Protein AF-A0A2N1ME29-F1 (afdb_monomer)

Sequence (153 aa):
MEFLWREFLRLYLFLRQDHITDEEIDSFEQAAKSWILKFCEPTVGKSNSTNQKRGMFNPTDITPYMHILTCHIPQFLHILKSKDLQFRHFSTSSLEKKNHMHVRIFFGATTMGGGNKANSVVHDILIYENRQLYFLMNDTPKSIVQKTIVLKE

Organism: NCBI:txid588596

Structure (mmCIF, N/CA/C/O backbone):
data_AF-A0A2N1ME29-F1
#
_entry.id   AF-A0A2N1ME29-F1
#
loop_
_atom_site.group_PDB
_atom_site.id
_atom_site.type_symbol
_atom_site.label_atom_id
_atom_site.label_alt_id
_atom_site.label_comp_id
_atom_site.label_asym_id
_atom_site.label_entity_id
_atom_site.label_seq_id
_atom_site.pdbx_PDB_ins_code
_atom_site.Cartn_x
_atom_site.Cartn_y
_atom_site.Cartn_z
_atom_site.occupancy
_atom_site.B_iso_or_equiv
_atom_site.auth_seq_id
_atom_site.auth_comp_id
_atom_site.auth_asym_id
_atom_site.auth_atom_id
_atom_site.pdbx_PDB_model_num
ATOM 1 N N . MET A 1 1 ? -0.706 -4.436 22.741 1.00 75.94 1 MET A N 1
ATOM 2 C CA . MET A 1 1 ? 0.238 -4.189 21.627 1.00 75.94 1 MET A CA 1
ATOM 3 C C . MET A 1 1 ? 0.242 -5.316 20.604 1.00 75.94 1 MET A C 1
ATOM 5 O O . MET A 1 1 ? 0.023 -5.018 19.442 1.00 75.94 1 MET A O 1
ATOM 9 N N . GLU A 1 2 ? 0.410 -6.583 20.995 1.00 87.12 2 GLU A N 1
ATOM 10 C CA . GLU A 1 2 ? 0.420 -7.726 20.057 1.00 87.12 2 GLU A CA 1
ATOM 11 C C . GLU A 1 2 ? -0.809 -7.786 19.130 1.00 87.12 2 GLU A C 1
ATOM 13 O O . GLU A 1 2 ? -0.664 -7.929 17.920 1.00 87.12 2 GLU A O 1
ATOM 18 N N . PHE A 1 3 ? -2.011 -7.572 19.679 1.00 87.94 3 PHE A N 1
ATOM 19 C CA . PHE A 1 3 ? -3.250 -7.523 18.897 1.00 87.94 3 PHE A CA 1
ATOM 20 C C . PHE A 1 3 ? -3.198 -6.509 17.741 1.00 87.94 3 PHE A C 1
ATOM 22 O O . PHE A 1 3 ? -3.579 -6.851 16.628 1.00 87.94 3 PHE A O 1
ATOM 29 N N . LEU A 1 4 ? -2.691 -5.287 17.974 1.00 92.25 4 LEU A N 1
ATOM 30 C CA . LEU A 1 4 ? -2.604 -4.273 16.914 1.00 92.25 4 LEU A CA 1
ATOM 31 C C . LEU A 1 4 ? -1.722 -4.735 15.768 1.00 92.25 4 LEU A C 1
ATOM 33 O O . LEU A 1 4 ? -2.080 -4.524 14.616 1.00 92.25 4 LEU A O 1
ATOM 37 N N . TRP A 1 5 ? -0.573 -5.325 16.089 1.00 94.12 5 TRP A N 1
ATOM 38 C CA . TRP A 1 5 ? 0.375 -5.786 15.085 1.00 94.12 5 TRP A CA 1
ATOM 39 C C . TRP A 1 5 ? -0.171 -6.972 14.305 1.00 94.12 5 TRP A C 1
ATOM 41 O O . TRP A 1 5 ? -0.014 -7.017 13.088 1.00 94.12 5 TRP A O 1
ATOM 51 N N . ARG A 1 6 ? -0.860 -7.897 14.979 1.00 95.88 6 ARG A N 1
ATOM 52 C CA . ARG A 1 6 ? -1.490 -9.043 14.322 1.00 95.88 6 ARG A CA 1
ATOM 53 C C . ARG A 1 6 ? -2.607 -8.612 13.376 1.00 95.88 6 ARG A C 1
ATOM 55 O O . ARG A 1 6 ? -2.630 -9.054 12.232 1.00 95.88 6 ARG A O 1
ATOM 62 N N . GLU A 1 7 ? -3.494 -7.725 13.822 1.00 95.69 7 GLU A N 1
ATOM 63 C CA . GLU A 1 7 ? -4.560 -7.206 12.959 1.00 95.69 7 GLU A CA 1
ATOM 64 C C . GLU A 1 7 ? -4.000 -6.321 11.839 1.00 95.69 7 GLU A C 1
ATOM 66 O O . GLU A 1 7 ? -4.429 -6.446 10.697 1.00 95.69 7 GLU A O 1
ATOM 71 N N . PHE A 1 8 ? -2.982 -5.501 12.110 1.00 95.94 8 PHE A N 1
ATOM 72 C CA . PHE A 1 8 ? -2.300 -4.733 11.066 1.00 95.94 8 PHE A CA 1
ATOM 73 C C . PHE A 1 8 ? -1.674 -5.648 10.008 1.00 95.94 8 PHE A C 1
ATOM 75 O O . PHE A 1 8 ? -1.847 -5.413 8.816 1.00 95.94 8 PHE A O 1
ATOM 82 N N . LEU A 1 9 ? -0.986 -6.717 10.423 1.00 96.44 9 LEU A N 1
ATOM 83 C CA . LEU A 1 9 ? -0.410 -7.695 9.503 1.00 96.44 9 LEU A CA 1
ATOM 84 C C . LEU A 1 9 ? -1.495 -8.365 8.656 1.00 96.44 9 LEU A C 1
ATOM 86 O O . LEU A 1 9 ? -1.310 -8.522 7.453 1.00 96.44 9 LEU A O 1
ATOM 90 N N . ARG A 1 10 ? -2.636 -8.722 9.256 1.00 96.88 10 ARG A N 1
ATOM 91 C CA . ARG A 1 10 ? -3.787 -9.275 8.532 1.00 96.88 10 ARG A CA 1
ATOM 92 C C . ARG A 1 10 ? -4.299 -8.304 7.464 1.00 96.88 10 ARG A C 1
ATOM 94 O O . ARG A 1 10 ? -4.458 -8.713 6.317 1.00 96.88 10 ARG A O 1
ATOM 101 N N . LEU A 1 11 ? -4.507 -7.033 7.819 1.00 96.81 11 LEU A N 1
ATOM 102 C CA . LEU A 1 11 ? -4.916 -5.985 6.875 1.00 96.81 11 LEU A CA 1
ATOM 103 C C . LEU A 1 11 ? -3.874 -5.799 5.763 1.00 96.81 11 LEU A C 1
ATOM 105 O O . LEU A 1 11 ? -4.218 -5.704 4.592 1.00 96.81 11 LEU A O 1
ATOM 109 N N . TYR A 1 12 ? -2.588 -5.799 6.103 1.00 95.00 12 TYR A N 1
ATOM 110 C CA . TYR A 1 12 ? -1.510 -5.675 5.126 1.00 95.00 12 TYR A CA 1
ATOM 111 C C . TYR A 1 12 ? -1.462 -6.853 4.143 1.00 95.00 12 TYR A C 1
ATOM 113 O O . TYR A 1 12 ? -1.305 -6.649 2.940 1.00 95.00 12 TYR A O 1
ATOM 121 N N . LEU A 1 13 ? -1.603 -8.087 4.635 1.00 94.81 13 LEU A N 1
ATOM 122 C CA . LEU A 1 13 ? -1.599 -9.284 3.791 1.00 94.81 13 LEU A CA 1
ATOM 123 C C . LEU A 1 13 ? -2.802 -9.324 2.846 1.00 94.81 13 LEU A C 1
ATOM 125 O O . LEU A 1 13 ? -2.645 -9.767 1.711 1.00 94.81 13 LEU A O 1
ATOM 129 N N . PHE A 1 14 ? -3.956 -8.806 3.271 1.00 95.50 14 PHE A N 1
ATOM 130 C CA . PHE A 1 14 ? -5.133 -8.660 2.414 1.00 95.50 14 PHE A CA 1
ATOM 131 C C . PHE A 1 14 ? -4.839 -7.819 1.162 1.00 95.50 14 PHE A C 1
ATOM 133 O O . PHE A 1 14 ? -5.163 -8.222 0.051 1.00 95.50 14 PHE A O 1
ATOM 140 N N . LEU A 1 15 ? -4.100 -6.711 1.298 1.00 94.19 15 LEU A N 1
ATOM 141 C CA . LEU A 1 15 ? -3.719 -5.852 0.161 1.00 94.19 15 LEU A CA 1
ATOM 142 C C . LEU A 1 15 ? -2.786 -6.525 -0.857 1.00 94.19 15 LEU A C 1
ATOM 144 O O . LEU A 1 15 ? -2.532 -5.969 -1.928 1.00 94.19 15 LEU A O 1
ATOM 148 N N . ARG A 1 16 ? -2.242 -7.699 -0.523 1.00 91.19 16 ARG A N 1
ATOM 149 C CA . ARG A 1 16 ? -1.376 -8.496 -1.399 1.00 91.19 16 ARG A CA 1
ATOM 150 C C . ARG A 1 16 ? -2.118 -9.627 -2.105 1.00 91.19 16 ARG A C 1
ATOM 152 O O . ARG A 1 16 ? -1.480 -10.340 -2.877 1.00 91.19 16 ARG A O 1
ATOM 159 N N . GLN A 1 17 ? -3.400 -9.821 -1.810 1.00 90.19 17 GLN A N 1
ATOM 160 C CA . GLN A 1 17 ? -4.202 -10.855 -2.444 1.00 90.19 17 GLN A CA 1
ATOM 161 C C . GLN A 1 17 ? -4.524 -10.488 -3.891 1.00 90.19 17 GLN A C 1
ATOM 163 O O . GLN A 1 17 ? -4.672 -9.318 -4.254 1.00 90.19 17 GLN A O 1
ATOM 168 N N . ASP A 1 18 ? -4.638 -11.532 -4.701 1.00 87.06 18 ASP A N 1
ATOM 169 C CA . ASP A 1 18 ? -5.120 -11.443 -6.067 1.00 87.06 18 ASP A CA 1
ATOM 170 C C . ASP A 1 18 ? -6.629 -11.718 -6.054 1.00 87.06 18 ASP A C 1
ATOM 172 O O . ASP A 1 18 ? -7.083 -12.575 -5.302 1.00 87.06 18 ASP A O 1
ATOM 176 N N . HIS A 1 19 ? -7.388 -11.014 -6.898 1.00 85.31 19 HIS A N 1
ATOM 177 C CA . HIS A 1 19 ? -8.834 -11.213 -7.091 1.00 85.31 19 HIS A CA 1
ATOM 178 C C . HIS A 1 19 ? -9.682 -11.038 -5.815 1.00 85.31 19 HIS A C 1
ATOM 180 O O . HIS A 1 19 ? -10.156 -12.004 -5.230 1.00 85.31 19 HIS A O 1
ATOM 186 N N . ILE A 1 20 ? -9.907 -9.782 -5.418 1.00 91.75 20 ILE A N 1
ATOM 187 C CA . ILE A 1 20 ? -10.679 -9.424 -4.219 1.00 91.75 20 ILE A CA 1
ATOM 188 C C . ILE A 1 20 ? -12.158 -9.183 -4.583 1.00 91.75 20 ILE A C 1
ATOM 190 O O . ILE A 1 20 ? -12.462 -8.493 -5.563 1.00 91.75 20 ILE A O 1
ATOM 194 N N . THR A 1 21 ? -13.082 -9.740 -3.798 1.00 94.50 21 THR A N 1
ATOM 195 C CA . THR A 1 21 ? -14.545 -9.559 -3.927 1.00 94.50 21 THR A CA 1
ATOM 196 C C . THR A 1 21 ? -15.048 -8.293 -3.215 1.00 94.50 21 THR A C 1
ATOM 198 O O . THR A 1 21 ? -14.303 -7.658 -2.480 1.00 94.50 21 THR A O 1
ATOM 201 N N . ASP A 1 22 ? -16.293 -7.860 -3.464 1.00 95.25 22 ASP A N 1
ATOM 202 C CA . ASP A 1 22 ? -16.787 -6.605 -2.852 1.00 95.25 22 ASP A CA 1
ATOM 203 C C . ASP A 1 22 ? -17.078 -6.834 -1.368 1.00 95.25 22 ASP A C 1
ATOM 205 O O . ASP A 1 22 ? -16.720 -6.013 -0.532 1.00 95.25 22 ASP A O 1
ATOM 209 N N . GLU A 1 23 ? -17.596 -8.014 -1.029 1.00 96.31 23 GLU A N 1
ATOM 210 C CA . GLU A 1 23 ? -17.844 -8.456 0.340 1.00 96.31 23 GLU A CA 1
ATOM 211 C C . GLU A 1 23 ? -16.549 -8.507 1.168 1.00 96.31 23 GLU A C 1
ATOM 213 O O . GLU A 1 23 ? -16.526 -8.161 2.352 1.00 96.31 23 GLU A O 1
ATOM 218 N N . GLU A 1 24 ? -15.443 -8.915 0.545 1.00 96.56 24 GLU A N 1
ATOM 219 C CA . GLU A 1 24 ? -14.120 -8.894 1.166 1.00 96.56 24 GLU A CA 1
ATOM 220 C C . GLU A 1 24 ? -13.605 -7.467 1.388 1.00 96.56 24 GLU A C 1
ATOM 222 O O . GLU A 1 24 ? -12.997 -7.202 2.428 1.00 96.56 24 GLU A O 1
ATOM 227 N N . ILE A 1 25 ? -13.865 -6.540 0.458 1.00 96.69 25 ILE A N 1
ATOM 228 C CA . ILE A 1 25 ? -13.512 -5.119 0.616 1.00 96.69 25 ILE A CA 1
ATOM 229 C C . ILE A 1 25 ? -14.311 -4.501 1.769 1.00 96.69 25 ILE A C 1
ATOM 231 O O . ILE A 1 25 ? -13.721 -3.843 2.630 1.00 96.69 25 ILE A O 1
ATOM 235 N N . ASP A 1 26 ? -15.611 -4.780 1.855 1.00 97.00 26 ASP A N 1
ATOM 236 C CA . ASP A 1 26 ? -16.468 -4.313 2.949 1.00 97.00 26 ASP A CA 1
ATOM 237 C C . ASP A 1 26 ? -15.984 -4.856 4.302 1.00 97.00 26 ASP A C 1
ATOM 239 O O . ASP A 1 26 ? -15.871 -4.121 5.293 1.00 97.00 26 ASP A O 1
ATOM 243 N N . SER A 1 27 ? -15.630 -6.146 4.355 1.00 97.00 27 SER A N 1
ATOM 244 C CA . SER A 1 27 ? -15.053 -6.752 5.557 1.00 97.00 27 SER A CA 1
ATOM 245 C C . SER A 1 27 ? -13.706 -6.128 5.922 1.00 97.00 27 SER A C 1
ATOM 247 O O . SER A 1 27 ? -13.416 -5.961 7.113 1.00 97.00 27 SER A O 1
ATOM 249 N N . PHE A 1 28 ? -12.874 -5.800 4.933 1.00 97.50 28 PHE A N 1
ATOM 250 C CA . PHE A 1 28 ? -11.605 -5.113 5.146 1.00 97.50 28 PHE A CA 1
ATOM 251 C C . PHE A 1 28 ? -11.827 -3.715 5.730 1.00 97.50 28 PHE A C 1
ATOM 253 O O . PHE A 1 28 ? -11.179 -3.366 6.717 1.00 97.50 28 PHE A O 1
ATOM 260 N N . GLU A 1 29 ? -12.768 -2.934 5.194 1.00 97.81 29 GLU A N 1
ATOM 261 C CA . GLU A 1 29 ? -13.091 -1.593 5.694 1.00 97.81 29 GLU A CA 1
ATOM 262 C C . GLU A 1 29 ? -13.530 -1.626 7.162 1.00 97.81 29 GLU A C 1
ATOM 264 O O . GLU A 1 29 ? -13.034 -0.855 7.991 1.00 97.81 29 GLU A O 1
ATOM 269 N N . GLN A 1 30 ? -14.423 -2.551 7.516 1.00 97.38 30 GLN A N 1
ATOM 270 C CA . GLN A 1 30 ? -14.886 -2.722 8.895 1.00 97.38 30 GLN A CA 1
ATOM 271 C C . GLN A 1 30 ? -13.746 -3.119 9.839 1.00 97.38 30 GLN A C 1
ATOM 273 O O . GLN A 1 30 ? -13.645 -2.595 10.956 1.00 97.38 30 GLN A O 1
ATOM 278 N N . ALA A 1 31 ? -12.858 -4.011 9.393 1.00 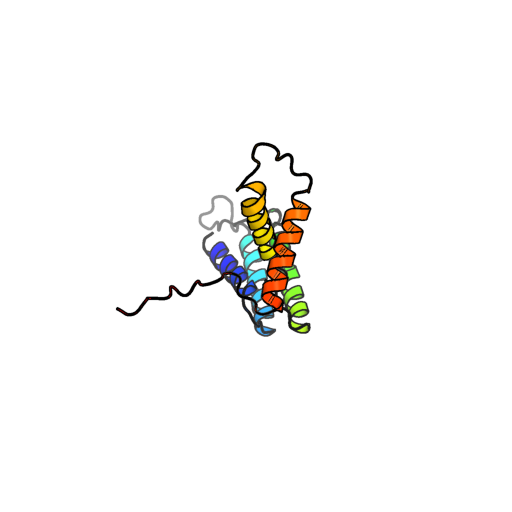97.31 31 ALA A N 1
ATOM 279 C CA . ALA A 1 31 ? -11.693 -4.424 10.167 1.00 97.31 31 ALA A CA 1
ATOM 280 C C . ALA A 1 31 ? -10.693 -3.271 10.349 1.00 97.31 31 ALA A C 1
ATOM 282 O O . ALA A 1 31 ? -10.201 -3.052 11.456 1.00 97.31 31 ALA A O 1
ATOM 283 N N . ALA A 1 32 ? -10.447 -2.483 9.301 1.00 97.31 32 ALA A N 1
ATOM 284 C CA . ALA A 1 32 ? -9.558 -1.325 9.323 1.00 97.31 32 ALA A CA 1
ATOM 285 C C . ALA A 1 32 ? -10.076 -0.226 10.270 1.00 97.31 32 ALA A C 1
ATOM 287 O O . ALA A 1 32 ? -9.322 0.288 11.101 1.00 97.31 32 ALA A O 1
ATOM 288 N N . LYS A 1 33 ? -11.383 0.072 10.228 1.00 96.12 33 LYS A N 1
ATOM 289 C CA . LYS A 1 33 ? -12.047 0.988 11.174 1.00 96.12 33 LYS A CA 1
ATOM 290 C C . LYS A 1 33 ? -11.971 0.479 12.614 1.00 96.12 33 LYS A C 1
ATOM 292 O O . LYS A 1 33 ? -11.634 1.234 13.524 1.00 96.12 33 LYS A O 1
ATOM 297 N N . SER A 1 34 ? -12.227 -0.808 12.831 1.00 95.38 34 SER A N 1
ATOM 298 C CA . SER A 1 34 ? -12.120 -1.415 14.164 1.00 95.38 34 SER A CA 1
ATOM 299 C C . SER A 1 34 ? -10.691 -1.345 14.710 1.00 95.38 34 SER A C 1
ATOM 301 O O . SER A 1 34 ? -10.482 -1.066 15.892 1.00 95.38 34 SER A O 1
ATOM 303 N N . TRP A 1 35 ? -9.695 -1.544 13.844 1.00 96.25 35 TRP A N 1
ATOM 304 C CA . TRP A 1 35 ? -8.283 -1.458 14.198 1.00 96.25 35 TRP A CA 1
ATOM 305 C C . TRP A 1 35 ? -7.875 -0.049 14.645 1.00 96.25 35 TRP A C 1
ATOM 307 O O . TRP A 1 35 ? -7.260 0.087 15.705 1.00 96.25 35 TRP A O 1
ATOM 317 N N . ILE A 1 36 ? -8.260 1.004 13.911 1.00 95.44 36 ILE A N 1
ATOM 318 C CA . ILE A 1 36 ? -7.918 2.387 14.294 1.00 95.44 36 ILE A CA 1
ATOM 319 C C . ILE A 1 36 ? -8.667 2.844 15.551 1.00 95.44 36 ILE A C 1
ATOM 321 O O . ILE A 1 36 ? -8.082 3.503 16.408 1.00 95.44 36 ILE A O 1
ATOM 325 N N . LEU A 1 37 ? -9.922 2.423 15.736 1.00 93.69 37 LEU A N 1
ATOM 326 C CA . LEU A 1 37 ? -10.658 2.680 16.978 1.00 93.69 37 LEU A CA 1
ATOM 327 C C . LEU A 1 37 ? -9.972 2.026 18.179 1.00 93.69 37 LEU A C 1
ATOM 329 O O . LEU A 1 37 ? -9.875 2.631 19.244 1.00 93.69 37 LEU A O 1
ATOM 333 N N . LYS A 1 38 ? -9.450 0.807 18.004 1.00 92.44 38 LYS A N 1
ATOM 334 C CA . LYS A 1 38 ? -8.683 0.123 19.046 1.00 92.44 38 LYS A CA 1
ATOM 335 C C . LYS A 1 38 ? -7.341 0.799 19.314 1.00 92.44 38 LYS A C 1
ATOM 337 O O . LYS A 1 38 ? -6.913 0.856 20.463 1.00 92.44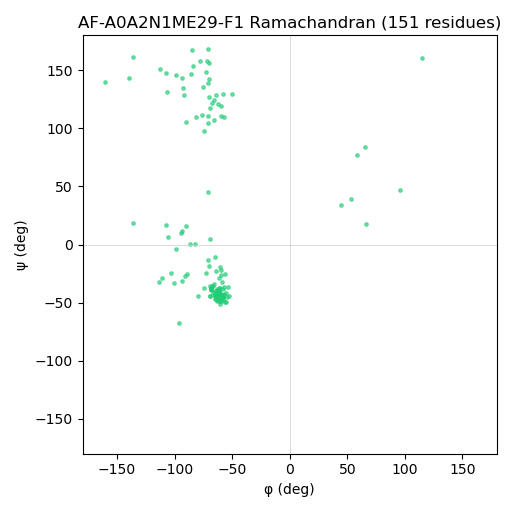 38 LYS A O 1
ATOM 342 N N . PHE A 1 39 ? -6.681 1.304 18.274 1.00 93.56 39 PHE A N 1
ATOM 343 C CA . PHE A 1 39 ? -5.451 2.084 18.400 1.00 93.56 39 PHE A CA 1
ATOM 344 C C . PHE A 1 39 ? -5.669 3.322 19.283 1.00 93.56 39 PHE A C 1
ATOM 346 O O . PHE A 1 39 ? -4.883 3.563 20.198 1.00 93.56 39 PHE A O 1
ATOM 353 N N . CYS A 1 40 ? -6.781 4.028 19.069 1.00 92.31 40 CYS A N 1
ATOM 354 C CA . CYS A 1 40 ? -7.172 5.230 19.805 1.00 92.31 40 CYS A CA 1
ATOM 355 C C . CYS A 1 40 ? -8.021 4.967 21.059 1.00 92.31 40 CYS A C 1
ATOM 357 O O . CYS A 1 40 ? -8.671 5.891 21.550 1.00 92.31 40 CYS A O 1
ATOM 359 N N . GLU A 1 41 ? -8.074 3.730 21.569 1.00 89.69 41 GLU A N 1
ATOM 360 C CA . GLU A 1 41 ? -8.903 3.413 22.735 1.00 89.69 41 GLU A CA 1
ATOM 361 C C . GLU A 1 41 ? -8.447 4.274 23.930 1.00 89.69 41 GLU A C 1
ATOM 363 O O . GLU A 1 41 ? -7.279 4.181 24.329 1.00 89.69 41 GLU A O 1
ATOM 368 N N . PRO A 1 42 ? -9.324 5.129 24.493 1.00 84.75 42 PRO A N 1
ATOM 369 C CA . PRO A 1 42 ? -8.941 6.043 25.557 1.00 84.75 42 PRO A CA 1
ATOM 370 C C . PRO A 1 42 ? -8.697 5.287 26.861 1.00 84.75 42 PRO A C 1
ATOM 372 O O . PRO A 1 42 ? -9.212 4.191 27.088 1.00 84.75 42 PRO A O 1
ATOM 375 N N . THR A 1 43 ? -7.932 5.905 27.761 1.00 83.50 43 THR A N 1
ATOM 376 C CA . THR A 1 43 ? -7.817 5.388 29.127 1.00 83.50 43 THR A CA 1
ATOM 377 C C . THR A 1 43 ? -9.155 5.555 29.837 1.00 83.50 43 THR A C 1
ATOM 379 O O . THR A 1 43 ? -9.650 6.672 29.968 1.00 83.50 43 THR A O 1
ATOM 382 N N . VAL A 1 44 ? -9.728 4.450 30.308 1.00 81.81 44 VAL A N 1
ATOM 383 C CA . VAL A 1 44 ? -10.995 4.434 31.047 1.00 81.81 44 VAL A CA 1
ATOM 384 C C . VAL A 1 44 ? -10.709 4.168 32.520 1.00 81.81 44 VAL A C 1
ATOM 386 O O . VAL A 1 44 ? -9.988 3.232 32.861 1.00 81.81 44 VAL A O 1
ATOM 389 N N . GLY A 1 45 ? -11.294 4.979 33.400 1.00 77.38 45 GLY A N 1
ATOM 390 C CA . GLY A 1 45 ? -11.154 4.867 34.853 1.00 77.38 45 GLY A CA 1
ATOM 391 C C . GLY A 1 45 ? -10.430 6.059 35.479 1.00 77.38 45 GLY A C 1
ATOM 392 O O . GLY A 1 45 ? -9.742 6.822 34.802 1.00 77.38 45 GLY A O 1
ATOM 393 N N . LYS A 1 46 ? -10.607 6.238 36.793 1.00 74.25 46 LYS A N 1
ATOM 394 C CA . LYS A 1 46 ? -9.914 7.294 37.544 1.00 74.25 46 LYS A CA 1
ATOM 395 C C . LYS A 1 46 ? -8.426 6.963 37.650 1.00 74.25 46 LYS A C 1
ATOM 397 O O . LYS A 1 46 ? -8.075 5.793 37.840 1.00 74.25 46 LYS A O 1
ATOM 402 N N . SER A 1 47 ? -7.578 7.989 37.569 1.00 71.31 47 SER A N 1
ATOM 403 C CA . SER A 1 47 ? -6.136 7.868 37.797 1.00 71.31 47 SER A CA 1
ATOM 404 C C . SER A 1 47 ? -5.868 7.134 39.110 1.00 71.31 47 SER A C 1
ATOM 406 O O . SER A 1 47 ? -6.438 7.496 40.139 1.00 71.31 47 SER A O 1
ATOM 408 N N . ASN A 1 48 ? -5.019 6.105 39.063 1.00 70.75 48 ASN A N 1
ATOM 409 C CA . ASN A 1 48 ? -4.637 5.269 40.209 1.00 70.75 48 ASN A CA 1
ATOM 410 C C . ASN A 1 48 ? -5.770 4.407 40.806 1.00 70.75 48 ASN A C 1
ATOM 412 O O . ASN A 1 48 ? -5.642 3.927 41.930 1.00 70.75 48 ASN A O 1
ATOM 416 N N . SER A 1 49 ? -6.875 4.184 40.081 1.00 78.56 49 SER A N 1
ATOM 417 C CA . SER A 1 49 ? -7.881 3.191 40.485 1.00 78.56 49 SER A CA 1
ATOM 418 C C . SER A 1 49 ? -7.517 1.789 39.990 1.00 78.56 49 SER A C 1
ATOM 420 O O . SER A 1 49 ? -6.989 1.625 38.893 1.00 78.56 49 SER A O 1
ATOM 422 N N . THR A 1 50 ? -7.860 0.761 40.767 1.00 74.56 50 THR A N 1
ATOM 423 C CA . THR A 1 50 ? -7.676 -0.655 40.395 1.00 74.56 50 THR A CA 1
ATOM 424 C C . THR A 1 50 ? -8.432 -1.056 39.124 1.00 74.56 50 THR A C 1
ATOM 426 O O . THR A 1 50 ? -8.034 -2.000 38.452 1.00 74.56 50 THR A O 1
ATOM 429 N N . ASN A 1 51 ? -9.478 -0.309 38.754 1.00 78.25 51 ASN A N 1
ATOM 430 C CA . ASN A 1 51 ? -10.275 -0.524 37.543 1.00 78.25 51 ASN A CA 1
ATOM 431 C C . ASN A 1 51 ? -9.797 0.318 36.342 1.00 78.25 51 ASN A C 1
ATOM 433 O O . ASN A 1 51 ? -10.522 0.435 35.353 1.00 78.25 51 ASN A O 1
ATOM 437 N N . GLN A 1 52 ? -8.617 0.947 36.414 1.00 78.19 52 GLN A N 1
ATOM 438 C CA . GLN A 1 52 ? -8.093 1.749 35.311 1.00 78.19 52 GLN A CA 1
ATOM 439 C C . GLN A 1 52 ? -7.657 0.848 34.149 1.00 78.19 52 GLN A C 1
ATOM 441 O O . GLN A 1 52 ? -6.639 0.158 34.210 1.00 78.19 52 GLN A O 1
ATOM 446 N N . LYS A 1 53 ? -8.398 0.903 33.042 1.00 78.50 53 LYS A N 1
ATOM 447 C CA . LYS A 1 53 ? -7.991 0.308 31.772 1.00 78.50 53 LYS A CA 1
ATOM 448 C C . LYS A 1 53 ? -7.213 1.350 30.982 1.00 78.50 53 LYS A C 1
ATOM 450 O O . LYS A 1 53 ? -7.787 2.304 30.460 1.00 78.50 53 LYS A O 1
ATOM 455 N N . ARG A 1 54 ? -5.894 1.180 30.921 1.00 77.81 54 ARG A N 1
ATOM 456 C CA . ARG A 1 54 ? -5.007 2.080 30.180 1.00 77.81 54 ARG A CA 1
ATOM 457 C C . ARG A 1 54 ? -5.319 2.023 28.681 1.00 77.81 54 ARG A C 1
ATOM 459 O O . ARG A 1 54 ? -5.368 0.941 28.101 1.00 77.81 54 ARG A O 1
ATOM 466 N N . GLY A 1 55 ? -5.518 3.196 28.091 1.00 82.44 55 GLY A N 1
ATOM 467 C CA . GLY A 1 55 ? -5.642 3.386 26.652 1.00 82.44 55 GLY A CA 1
ATOM 468 C C . GLY A 1 55 ? -4.305 3.194 25.943 1.00 82.44 55 GLY A C 1
ATOM 469 O O . GLY A 1 55 ? -3.260 3.105 26.592 1.00 82.44 55 GLY A O 1
ATOM 470 N N . MET A 1 56 ? -4.330 3.107 24.617 1.00 84.88 56 MET A N 1
ATOM 471 C CA . MET A 1 56 ? -3.135 2.775 23.833 1.00 84.88 56 MET A CA 1
ATOM 472 C C . MET A 1 56 ? -2.426 4.012 23.287 1.00 84.88 56 MET A C 1
ATOM 474 O O . MET A 1 56 ? -1.324 4.312 23.743 1.00 84.88 56 MET A O 1
ATOM 478 N N . PHE A 1 57 ? -3.054 4.729 22.357 1.00 90.12 57 PHE A N 1
ATOM 479 C CA . PHE A 1 57 ? -2.498 5.926 21.722 1.00 90.12 57 PHE A CA 1
ATOM 480 C C . PHE A 1 57 ? -3.547 7.031 21.620 1.00 90.12 57 PHE A C 1
ATOM 482 O O . PHE A 1 57 ? -4.750 6.770 21.701 1.00 90.12 57 PHE A O 1
ATOM 489 N N . ASN A 1 58 ? -3.101 8.271 21.435 1.00 88.69 58 ASN A N 1
ATOM 490 C CA . ASN A 1 58 ? -4.005 9.394 21.230 1.00 88.69 58 ASN A CA 1
ATOM 491 C C . ASN A 1 58 ? -4.424 9.485 19.754 1.00 88.69 58 ASN A C 1
ATOM 493 O O . ASN A 1 58 ? -3.658 9.112 18.866 1.00 88.69 58 ASN A O 1
ATOM 497 N N . PRO A 1 59 ? -5.599 10.060 19.448 1.00 90.12 59 PRO A N 1
ATOM 498 C CA . PRO A 1 59 ? -5.988 10.368 18.070 1.00 90.12 59 PRO A CA 1
ATOM 499 C C . PRO A 1 59 ? -4.989 11.267 17.319 1.00 90.12 59 PRO A C 1
ATOM 501 O O . PRO A 1 59 ? -4.904 11.206 16.098 1.00 90.12 59 PRO A O 1
ATOM 504 N N . THR A 1 60 ? -4.206 12.079 18.035 1.00 92.25 60 THR A N 1
ATOM 505 C CA . THR A 1 60 ? -3.132 12.909 17.461 1.00 92.25 60 THR A CA 1
ATOM 506 C C . THR A 1 60 ? -1.930 12.100 16.977 1.00 92.25 60 THR A C 1
ATOM 508 O O . THR A 1 60 ? -1.145 12.606 16.183 1.00 92.25 60 THR A O 1
ATOM 511 N N . ASP A 1 61 ? -1.790 10.853 17.432 1.00 93.12 61 ASP A N 1
ATOM 512 C CA . ASP A 1 61 ? -0.687 9.959 17.066 1.00 93.12 61 ASP A CA 1
ATOM 513 C C . ASP A 1 61 ? -0.982 9.187 15.763 1.00 93.12 61 ASP A C 1
ATOM 515 O O . ASP A 1 61 ? -0.166 8.384 15.304 1.00 93.12 61 ASP A O 1
ATOM 519 N N . ILE A 1 62 ? -2.151 9.413 15.148 1.00 94.25 62 ILE A N 1
ATOM 520 C CA . ILE A 1 62 ? -2.518 8.818 13.861 1.00 94.25 62 ILE A CA 1
ATOM 521 C C . ILE A 1 62 ? -1.647 9.426 12.762 1.00 94.25 62 ILE A C 1
ATOM 523 O O . ILE A 1 62 ? -1.719 10.614 12.453 1.00 94.25 62 ILE A O 1
ATOM 527 N N . THR A 1 63 ? -0.850 8.580 12.115 1.00 96.06 63 THR A N 1
ATOM 528 C CA . THR A 1 63 ? -0.031 9.001 10.975 1.00 96.06 63 THR A CA 1
ATOM 529 C C . THR A 1 63 ? -0.865 9.121 9.690 1.00 96.06 63 THR A C 1
ATOM 531 O O . THR A 1 63 ? -1.886 8.436 9.548 1.00 96.06 63 THR A O 1
ATOM 534 N N . PRO A 1 64 ? -0.409 9.899 8.688 1.00 97.31 64 PRO A N 1
ATOM 535 C CA . PRO A 1 64 ? -1.077 9.972 7.386 1.00 97.31 64 PRO A CA 1
ATOM 536 C C . PRO A 1 64 ? -1.302 8.601 6.728 1.00 97.31 64 PRO A C 1
ATOM 538 O O . PRO A 1 64 ? -2.353 8.365 6.140 1.00 97.31 64 PRO A O 1
ATOM 541 N N . TYR A 1 65 ? -0.366 7.658 6.881 1.00 95.62 65 TYR A N 1
ATOM 542 C CA . TYR A 1 65 ? -0.506 6.306 6.329 1.00 95.62 65 TYR A CA 1
ATOM 543 C C . TYR A 1 65 ? -1.613 5.490 7.002 1.00 95.62 65 TYR A C 1
ATOM 545 O O . TYR A 1 65 ? -2.308 4.735 6.326 1.00 95.62 65 TYR A O 1
ATOM 553 N N . MET A 1 66 ? -1.822 5.658 8.309 1.00 96.19 66 MET A N 1
ATOM 554 C CA . MET A 1 66 ? -2.929 5.009 9.023 1.00 96.19 66 MET A CA 1
ATOM 555 C C . MET A 1 66 ? -4.285 5.570 8.585 1.00 96.19 66 MET A C 1
ATOM 557 O O . MET A 1 66 ? -5.249 4.820 8.426 1.00 96.19 66 MET A O 1
ATOM 561 N N . HIS A 1 67 ? -4.351 6.882 8.348 1.00 95.31 67 HIS A N 1
ATOM 562 C CA . HIS A 1 67 ? -5.542 7.521 7.799 1.00 95.31 67 HIS A CA 1
ATOM 563 C C . HIS A 1 67 ? -5.850 7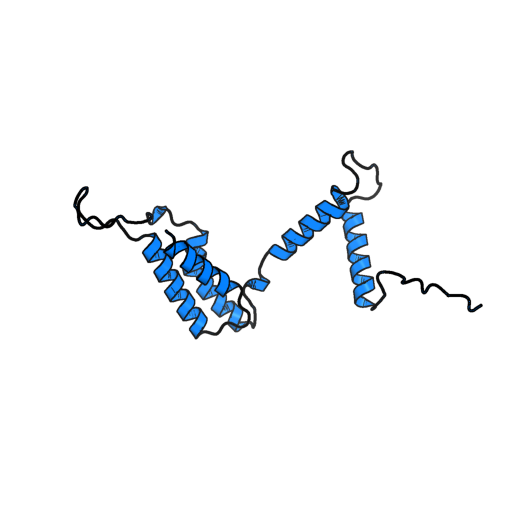.004 6.388 1.00 95.31 67 HIS A C 1
ATOM 565 O O . HIS A 1 67 ? -6.966 6.566 6.125 1.00 95.31 67 HIS A O 1
ATOM 571 N N . ILE A 1 68 ? -4.850 6.962 5.503 1.00 96.12 68 ILE A N 1
ATOM 572 C CA . ILE A 1 68 ? -5.012 6.420 4.147 1.00 96.12 68 ILE A CA 1
ATOM 573 C C . ILE A 1 68 ? -5.481 4.963 4.198 1.00 96.12 68 ILE A C 1
ATOM 575 O O . ILE A 1 68 ? -6.447 4.619 3.517 1.00 96.12 68 ILE A O 1
ATOM 579 N N . LEU A 1 69 ? -4.849 4.133 5.036 1.00 96.19 69 LEU A N 1
ATOM 580 C CA . LEU A 1 69 ? -5.179 2.714 5.181 1.00 96.19 69 LEU A CA 1
ATOM 581 C C . LEU A 1 69 ? -6.650 2.479 5.530 1.00 96.19 69 LEU A C 1
ATOM 583 O O . LEU A 1 69 ? -7.262 1.559 5.000 1.00 96.19 69 LEU A O 1
ATOM 587 N N . THR A 1 70 ? -7.210 3.290 6.424 1.00 95.38 70 THR A N 1
ATOM 588 C CA . THR A 1 70 ? -8.562 3.061 6.949 1.00 95.38 70 THR A CA 1
ATOM 589 C C . THR A 1 70 ? -9.653 3.808 6.189 1.00 95.38 70 THR A C 1
ATOM 591 O O . THR A 1 70 ? -10.762 3.293 6.082 1.00 95.38 70 THR A O 1
ATOM 594 N N . CYS A 1 71 ? -9.352 4.985 5.633 1.00 93.25 71 CYS A N 1
ATOM 595 C CA . CYS A 1 71 ? -10.344 5.842 4.980 1.00 93.25 71 CYS A CA 1
ATOM 596 C C . CYS A 1 71 ? -10.339 5.746 3.450 1.00 93.25 71 CYS A C 1
ATOM 598 O O . CYS A 1 71 ? -11.389 5.904 2.833 1.00 93.25 71 CYS A O 1
ATOM 600 N N . HIS A 1 72 ? -9.177 5.522 2.827 1.00 95.88 72 HIS A N 1
ATOM 601 C CA . HIS A 1 72 ? -9.024 5.651 1.372 1.00 95.88 72 HIS A CA 1
ATOM 602 C C . HIS A 1 72 ? -8.729 4.333 0.665 1.00 95.88 72 HIS A C 1
ATOM 604 O O . HIS A 1 72 ? -9.170 4.142 -0.465 1.00 95.88 72 HIS A O 1
ATOM 610 N N . ILE A 1 73 ? -8.025 3.398 1.307 1.00 96.12 73 ILE A N 1
ATOM 611 C CA . ILE A 1 73 ? -7.740 2.095 0.693 1.00 96.12 73 ILE A CA 1
ATOM 612 C C . ILE A 1 73 ? -9.015 1.333 0.293 1.00 96.12 73 ILE A C 1
ATOM 614 O O . ILE A 1 73 ? -9.044 0.881 -0.848 1.00 96.12 73 ILE A O 1
ATOM 618 N N . PRO A 1 74 ? -10.085 1.237 1.110 1.00 96.31 74 PRO A N 1
ATOM 619 C CA . PRO A 1 74 ? -11.321 0.573 0.678 1.00 96.31 74 PRO A CA 1
ATOM 620 C C . PRO A 1 74 ? -11.929 1.195 -0.589 1.00 96.31 74 PRO A C 1
ATOM 622 O O . PRO A 1 74 ? -12.270 0.493 -1.538 1.00 96.31 74 PRO A O 1
ATOM 625 N N . GLN A 1 75 ? -11.957 2.531 -0.657 1.00 95.56 75 GLN A N 1
ATOM 626 C CA . GLN A 1 75 ? -12.431 3.269 -1.832 1.00 95.56 75 GLN A CA 1
ATOM 627 C C . GLN A 1 75 ? -11.583 2.950 -3.069 1.00 95.56 75 GLN A C 1
ATOM 629 O O . GLN A 1 75 ? -12.117 2.689 -4.147 1.00 95.56 75 GLN A O 1
ATOM 634 N N . PHE A 1 76 ? -10.255 2.928 -2.915 1.00 95.25 76 PHE A N 1
ATOM 635 C CA . PHE A 1 76 ? -9.356 2.539 -3.996 1.00 95.25 76 PHE A CA 1
ATOM 636 C C . PHE A 1 76 ? -9.579 1.094 -4.433 1.00 95.25 76 PHE A C 1
ATOM 638 O O . PHE A 1 76 ? -9.592 0.841 -5.632 1.00 95.25 76 PHE A O 1
ATOM 645 N N . LEU A 1 77 ? -9.793 0.159 -3.507 1.00 96.25 77 LEU A N 1
ATOM 646 C CA . LEU A 1 77 ? -10.036 -1.242 -3.846 1.00 96.25 77 LEU A CA 1
ATOM 647 C C . LEU A 1 77 ? -11.280 -1.407 -4.728 1.00 96.25 77 LEU A C 1
ATOM 649 O O . LEU A 1 77 ? -11.181 -2.085 -5.749 1.00 96.25 77 LEU A O 1
ATOM 653 N N . HIS A 1 78 ? -12.392 -0.726 -4.435 1.00 96.06 78 HIS A N 1
ATOM 654 C CA . HIS A 1 78 ? -13.569 -0.760 -5.318 1.00 96.06 78 HIS A CA 1
ATOM 655 C C . HIS A 1 78 ? -13.281 -0.162 -6.703 1.00 96.06 78 HIS A C 1
ATOM 657 O O . HIS A 1 78 ? -13.658 -0.741 -7.724 1.00 96.06 78 HIS A O 1
ATOM 663 N N . ILE A 1 79 ? -12.572 0.973 -6.768 1.00 95.50 79 ILE A N 1
ATOM 664 C CA . ILE A 1 79 ? -12.191 1.597 -8.048 1.00 95.50 79 ILE A CA 1
ATOM 665 C C . ILE A 1 79 ? -11.325 0.642 -8.874 1.00 95.50 79 ILE A C 1
ATOM 667 O O . ILE A 1 79 ? -11.555 0.473 -10.072 1.00 95.50 79 ILE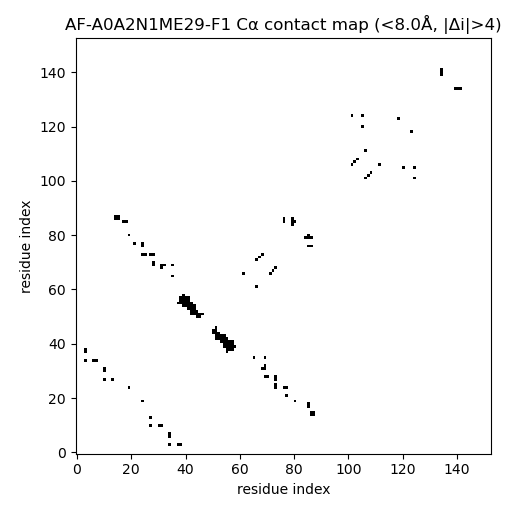 A O 1
ATOM 671 N N . LEU A 1 80 ? -10.329 0.019 -8.249 1.00 94.62 80 LEU A N 1
ATOM 672 C CA . LEU A 1 80 ? -9.426 -0.912 -8.912 1.00 94.62 80 LEU A CA 1
ATOM 673 C C . LEU A 1 80 ? -10.165 -2.160 -9.386 1.00 94.62 80 LEU A C 1
ATOM 675 O O . LEU A 1 80 ? -10.019 -2.536 -10.548 1.00 94.62 80 LEU A O 1
ATOM 679 N N . LYS A 1 81 ? -11.035 -2.723 -8.545 1.00 93.94 81 LYS A N 1
ATOM 680 C CA . LYS A 1 81 ? -11.876 -3.865 -8.905 1.00 93.94 81 LYS A CA 1
ATOM 681 C C . LYS A 1 81 ? -12.752 -3.566 -10.121 1.00 93.94 81 LYS A C 1
ATOM 683 O O . LYS A 1 81 ? -12.785 -4.363 -11.052 1.00 93.94 81 LYS A O 1
ATOM 688 N N . SER A 1 82 ? -13.382 -2.387 -10.175 1.00 94.44 82 SER A N 1
ATOM 689 C CA . SER A 1 82 ? -14.209 -1.970 -11.324 1.00 94.44 82 SER A CA 1
ATOM 690 C C . SER A 1 82 ? -13.442 -1.895 -12.653 1.00 94.44 82 SER A C 1
ATOM 692 O O . SER A 1 82 ? -14.046 -1.899 -13.723 1.00 94.44 82 SER A O 1
ATOM 694 N N . LYS A 1 83 ? -12.108 -1.817 -12.589 1.00 94.75 83 LYS A N 1
ATOM 695 C CA . LYS A 1 83 ? -11.196 -1.740 -13.735 1.00 94.75 83 LYS A CA 1
ATOM 696 C C . LYS A 1 83 ? -10.442 -3.047 -13.991 1.00 94.75 83 LYS A C 1
ATOM 698 O O . LYS A 1 83 ? -9.543 -3.040 -14.825 1.00 94.75 83 LYS A O 1
ATOM 703 N N . ASP A 1 84 ? -10.766 -4.119 -13.268 1.00 92.75 84 ASP A N 1
ATOM 704 C CA . ASP A 1 84 ? -10.008 -5.378 -13.266 1.00 92.75 84 ASP A CA 1
ATOM 705 C C . ASP A 1 84 ? -8.509 -5.171 -12.957 1.00 92.75 84 ASP A C 1
ATOM 707 O O . ASP A 1 84 ? -7.605 -5.758 -13.550 1.00 92.75 84 ASP A O 1
ATOM 711 N N . LEU A 1 85 ? -8.228 -4.261 -12.021 1.00 93.06 85 LEU A N 1
ATOM 712 C CA . LEU A 1 85 ? -6.885 -3.956 -11.543 1.00 93.06 85 LEU A CA 1
ATOM 713 C C . LEU A 1 85 ? -6.720 -4.397 -10.090 1.00 93.06 85 LEU A C 1
ATOM 715 O O . LEU A 1 85 ? -7.652 -4.388 -9.291 1.00 93.06 85 LEU A O 1
ATOM 719 N N . GLN A 1 86 ? -5.485 -4.739 -9.733 1.00 91.44 86 GLN A N 1
ATOM 720 C CA . GLN A 1 86 ? -5.110 -5.154 -8.387 1.00 91.44 86 GLN A CA 1
ATOM 721 C C . GLN A 1 86 ? -4.292 -4.059 -7.705 1.00 91.44 86 GLN A C 1
ATOM 723 O O . GLN A 1 86 ? -3.492 -3.374 -8.347 1.00 91.44 86 GLN A O 1
ATOM 728 N N . PHE A 1 87 ? -4.426 -3.940 -6.383 1.00 91.88 87 PHE A N 1
ATOM 729 C CA . PHE A 1 87 ? -3.690 -2.946 -5.596 1.00 91.88 87 PHE A CA 1
ATOM 730 C C . PHE A 1 87 ? -2.166 -3.085 -5.751 1.00 91.88 87 PHE A C 1
ATOM 732 O O . PHE A 1 87 ? -1.454 -2.093 -5.909 1.00 91.88 87 PHE A O 1
ATOM 739 N N . ARG A 1 88 ? -1.662 -4.326 -5.824 1.00 89.12 88 ARG A N 1
ATOM 740 C CA . ARG A 1 88 ? -0.230 -4.623 -5.996 1.00 89.12 88 ARG A CA 1
ATOM 741 C C . ARG A 1 88 ? 0.388 -4.042 -7.273 1.00 89.12 88 ARG A C 1
ATOM 743 O O . ARG A 1 88 ? 1.591 -3.792 -7.290 1.00 89.12 88 ARG A O 1
ATOM 750 N N . HIS A 1 89 ? -0.405 -3.815 -8.327 1.00 90.06 89 HIS A N 1
ATOM 751 C CA . HIS A 1 89 ? 0.089 -3.267 -9.596 1.00 90.06 89 HIS A CA 1
ATOM 752 C C . HIS A 1 89 ? 0.627 -1.839 -9.449 1.00 90.06 89 HIS A C 1
ATOM 754 O O . HIS A 1 89 ? 1.465 -1.416 -10.238 1.00 90.06 89 HIS A O 1
ATOM 760 N N . PHE A 1 90 ? 0.190 -1.121 -8.414 1.00 89.81 90 PHE A N 1
ATOM 761 C CA . PHE A 1 90 ? 0.611 0.247 -8.118 1.00 89.81 90 PHE A CA 1
ATOM 762 C C . PHE A 1 90 ? 1.773 0.306 -7.117 1.00 89.81 90 PHE A C 1
ATOM 764 O O . PHE A 1 90 ? 2.124 1.381 -6.633 1.00 89.81 90 PHE A O 1
ATOM 771 N N . SER A 1 91 ? 2.390 -0.837 -6.799 1.00 89.25 91 SER A N 1
ATOM 772 C CA . SER A 1 91 ? 3.582 -0.868 -5.958 1.00 89.25 91 SER A CA 1
ATOM 773 C C . SER A 1 91 ? 4.801 -0.301 -6.687 1.00 89.25 91 SER A C 1
ATOM 775 O O . SER A 1 91 ? 5.082 -0.627 -7.840 1.00 89.25 91 SER A O 1
ATOM 777 N N . THR A 1 92 ? 5.599 0.486 -5.970 1.00 92.50 92 THR A N 1
ATOM 778 C CA . THR A 1 92 ? 6.892 0.999 -6.439 1.00 92.50 92 THR A CA 1
ATOM 779 C C . THR A 1 92 ? 8.034 -0.005 -6.265 1.00 92.50 92 THR A C 1
ATOM 781 O O . THR A 1 92 ? 9.162 0.286 -6.664 1.00 92.50 92 THR A O 1
ATOM 784 N N . SER A 1 93 ? 7.776 -1.208 -5.731 1.00 89.88 93 SER A N 1
ATOM 785 C CA . SER A 1 93 ? 8.820 -2.198 -5.419 1.00 89.88 93 SER A CA 1
ATOM 786 C C . SER A 1 93 ? 9.665 -2.585 -6.635 1.00 89.88 93 SER A C 1
ATOM 788 O O . SER A 1 93 ? 10.874 -2.791 -6.528 1.00 89.88 93 SER A O 1
ATOM 790 N N . SER A 1 94 ? 9.046 -2.663 -7.816 1.00 90.25 94 SER A N 1
ATOM 791 C CA . SER A 1 94 ? 9.745 -2.977 -9.067 1.00 90.25 94 SER A CA 1
ATOM 792 C C . SER A 1 94 ? 10.719 -1.869 -9.475 1.00 90.25 94 SER A C 1
ATOM 794 O O . SER A 1 94 ? 11.811 -2.164 -9.962 1.00 90.25 94 SER A O 1
ATOM 796 N N . LEU A 1 95 ? 10.366 -0.603 -9.226 1.00 90.69 95 LEU A N 1
ATOM 797 C CA . LEU A 1 95 ? 11.235 0.547 -9.489 1.00 90.69 95 LEU A CA 1
ATOM 798 C C . LEU A 1 95 ? 12.427 0.5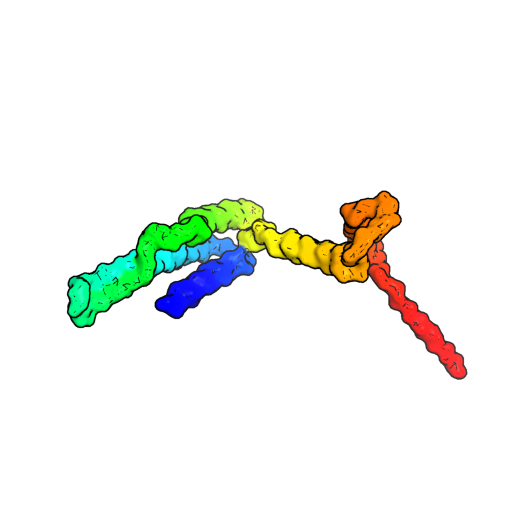59 -8.531 1.00 90.69 95 LEU A C 1
ATOM 800 O O . LEU A 1 95 ? 13.564 0.721 -8.966 1.00 90.69 95 LEU A O 1
ATOM 804 N N . GLU A 1 96 ? 12.193 0.306 -7.244 1.00 94.62 96 GLU A N 1
ATOM 805 C CA . GLU A 1 96 ? 13.262 0.195 -6.246 1.00 94.62 96 GLU A CA 1
ATOM 806 C C . GLU A 1 96 ? 14.221 -0.951 -6.573 1.00 94.62 96 GLU A C 1
ATOM 808 O O . GLU A 1 96 ? 15.443 -0.785 -6.527 1.00 94.62 96 GLU A O 1
ATOM 813 N N . LYS A 1 97 ? 13.685 -2.107 -6.987 1.00 92.56 97 LYS A N 1
ATOM 814 C CA . LYS A 1 97 ? 14.503 -3.244 -7.417 1.00 92.56 97 LYS A CA 1
ATOM 815 C C . LYS A 1 97 ? 15.327 -2.910 -8.657 1.00 92.56 97 LYS A C 1
ATOM 817 O O . LYS A 1 97 ? 16.507 -3.262 -8.700 1.00 92.56 97 LYS A O 1
ATOM 822 N N . LYS A 1 98 ? 14.733 -2.229 -9.641 1.00 89.75 98 LYS A N 1
ATOM 823 C CA . LYS A 1 98 ? 15.427 -1.760 -10.848 1.00 89.75 98 LYS A CA 1
ATOM 824 C C . LYS A 1 98 ? 16.562 -0.803 -10.484 1.00 89.75 98 LYS A C 1
ATOM 826 O O . LYS A 1 98 ? 17.701 -1.043 -10.878 1.00 89.75 98 LYS A O 1
ATOM 831 N N . ASN A 1 99 ? 16.290 0.191 -9.642 1.00 89.94 99 ASN A N 1
ATOM 832 C CA . ASN A 1 99 ? 17.299 1.127 -9.147 1.00 89.94 99 ASN A CA 1
ATOM 833 C C . ASN A 1 99 ? 18.438 0.402 -8.422 1.00 89.94 99 ASN A C 1
ATOM 835 O O . ASN A 1 99 ? 19.606 0.651 -8.711 1.00 89.94 99 ASN A O 1
ATOM 839 N N . HIS A 1 100 ? 18.119 -0.552 -7.545 1.00 90.12 100 HIS A N 1
ATOM 840 C CA . HIS A 1 100 ? 19.126 -1.361 -6.862 1.00 90.12 100 HIS A CA 1
ATOM 841 C C . HIS A 1 100 ? 20.000 -2.155 -7.845 1.00 90.12 100 HIS A C 1
ATOM 843 O O . HIS A 1 100 ? 21.221 -2.196 -7.692 1.00 90.12 100 HIS A O 1
ATOM 849 N N . MET A 1 101 ? 19.407 -2.767 -8.876 1.00 88.00 101 MET A N 1
ATOM 850 C CA . MET A 1 101 ? 20.175 -3.472 -9.907 1.00 88.00 101 MET A CA 1
ATOM 851 C C . MET A 1 101 ? 21.065 -2.522 -10.709 1.00 88.00 101 MET A C 1
ATOM 853 O O . MET A 1 101 ? 22.213 -2.869 -10.978 1.00 88.00 101 MET A O 1
ATOM 857 N N . HIS A 1 102 ? 20.576 -1.327 -11.046 1.00 87.44 102 HIS A N 1
ATOM 858 C CA . HIS A 1 102 ? 21.364 -0.326 -11.765 1.00 87.44 102 HIS A CA 1
ATOM 859 C C . HIS A 1 102 ? 22.572 0.119 -10.943 1.00 87.44 102 HIS A C 1
ATOM 861 O O . HIS A 1 102 ? 23.694 0.083 -11.444 1.00 87.44 102 HIS A O 1
ATOM 867 N N . VAL A 1 103 ? 22.362 0.444 -9.664 1.00 84.69 103 VAL A N 1
ATOM 868 C CA . VAL A 1 103 ? 23.447 0.758 -8.724 1.00 84.69 103 VAL A CA 1
ATOM 869 C C . VAL A 1 103 ? 24.448 -0.391 -8.669 1.00 84.69 103 VAL A C 1
ATOM 871 O O . VAL A 1 103 ? 25.638 -0.176 -8.870 1.00 84.69 103 VAL A O 1
ATOM 874 N N . ARG A 1 104 ? 23.990 -1.632 -8.486 1.00 84.50 104 ARG A N 1
ATOM 875 C CA . ARG A 1 104 ? 24.886 -2.790 -8.372 1.00 84.50 104 ARG A CA 1
ATOM 876 C C . ARG A 1 104 ? 25.724 -3.038 -9.630 1.00 84.50 104 ARG A C 1
ATOM 878 O O . ARG A 1 104 ? 26.913 -3.310 -9.513 1.00 84.50 104 ARG A O 1
ATOM 885 N N . ILE A 1 105 ? 25.109 -2.983 -10.811 1.00 81.06 105 ILE A N 1
ATOM 886 C CA . ILE A 1 105 ? 25.747 -3.357 -12.084 1.00 81.06 105 ILE A CA 1
ATOM 887 C C . ILE A 1 105 ? 26.652 -2.240 -12.606 1.00 81.06 105 ILE A C 1
ATOM 889 O O . ILE A 1 105 ? 27.764 -2.518 -13.042 1.00 81.06 105 ILE A O 1
ATOM 893 N N . PHE A 1 106 ? 26.190 -0.991 -12.562 1.00 78.75 106 PHE A N 1
ATOM 894 C CA . PHE A 1 106 ? 26.865 0.116 -13.243 1.00 78.75 106 PHE A CA 1
ATOM 895 C C . PHE A 1 106 ? 27.671 1.012 -12.304 1.00 78.75 106 PHE A C 1
ATOM 897 O O . PHE A 1 106 ? 28.624 1.635 -12.755 1.00 78.75 106 PHE A O 1
ATOM 904 N N . PHE A 1 107 ? 27.324 1.061 -11.014 1.00 72.44 107 PHE A N 1
ATOM 905 C CA . PHE A 1 107 ? 27.991 1.930 -10.037 1.00 72.44 107 PHE A CA 1
ATOM 906 C C . PHE A 1 107 ? 28.813 1.146 -9.001 1.00 72.44 107 PHE A C 1
ATOM 908 O O . PHE A 1 107 ? 29.812 1.653 -8.502 1.00 72.44 107 PHE A O 1
ATOM 915 N N . GLY A 1 108 ? 28.423 -0.095 -8.690 1.00 62.97 108 GLY A N 1
ATOM 916 C CA . GLY A 1 108 ? 29.098 -0.952 -7.711 1.00 62.97 108 GLY A CA 1
ATOM 917 C C . GLY A 1 108 ? 30.218 -1.825 -8.282 1.00 62.97 108 GLY A C 1
ATOM 918 O O . GLY A 1 108 ? 31.120 -2.201 -7.540 1.00 62.97 108 GLY A O 1
ATOM 919 N N . ALA A 1 109 ? 30.182 -2.155 -9.580 1.00 58.62 109 ALA A N 1
ATOM 920 C CA . ALA A 1 109 ? 31.131 -3.095 -10.186 1.00 58.62 109 ALA A CA 1
ATOM 921 C C . ALA A 1 109 ? 32.394 -2.436 -10.772 1.00 58.62 109 ALA A C 1
ATOM 923 O O . ALA A 1 109 ? 33.444 -3.065 -10.803 1.00 58.62 109 ALA A O 1
ATOM 924 N N . THR A 1 110 ? 32.342 -1.173 -11.197 1.00 58.25 110 THR A N 1
ATOM 925 C CA . THR A 1 110 ? 33.500 -0.424 -11.713 1.00 58.25 110 THR A CA 1
ATOM 926 C C . THR A 1 110 ? 33.189 1.064 -11.631 1.00 58.25 110 THR A C 1
ATOM 928 O O . THR A 1 110 ? 32.086 1.432 -11.998 1.00 58.25 110 THR A O 1
ATOM 931 N N . THR A 1 111 ? 34.169 1.890 -11.245 1.00 53.88 111 THR A N 1
ATOM 932 C CA . THR A 1 111 ? 34.134 3.368 -11.098 1.00 53.88 111 THR A CA 1
ATOM 933 C C . THR A 1 111 ? 33.848 3.938 -9.703 1.00 53.88 111 THR A C 1
ATOM 935 O O . THR A 1 111 ? 33.157 4.940 -9.571 1.00 53.88 111 THR A O 1
ATOM 938 N N . MET A 1 112 ? 34.527 3.428 -8.673 1.00 54.31 112 MET A N 1
ATOM 939 C CA . MET A 1 112 ? 34.785 4.204 -7.440 1.00 54.31 112 MET A CA 1
ATOM 940 C C . MET A 1 112 ? 35.788 5.367 -7.652 1.00 54.31 112 MET A C 1
ATOM 942 O O . MET A 1 112 ? 36.182 6.020 -6.694 1.00 54.31 112 MET A O 1
ATOM 946 N N . GLY A 1 113 ? 36.228 5.624 -8.893 1.00 54.75 113 GLY A N 1
ATOM 947 C CA . GLY A 1 113 ? 37.275 6.601 -9.215 1.00 54.75 113 GLY A CA 1
ATOM 948 C C . GLY A 1 113 ? 36.992 7.492 -10.426 1.00 54.75 113 GLY A C 1
ATOM 949 O O . GLY A 1 113 ? 37.937 8.037 -10.974 1.00 54.75 113 GLY A O 1
ATOM 950 N N . GLY A 1 114 ? 35.731 7.613 -10.867 1.00 56.25 114 GLY A N 1
ATOM 951 C CA . GLY A 1 114 ? 35.374 8.442 -12.027 1.00 56.25 114 GLY A CA 1
ATOM 952 C C . GLY A 1 114 ? 35.974 7.900 -13.327 1.00 56.25 114 GLY A C 1
ATOM 953 O O . GLY A 1 114 ? 37.044 8.310 -13.763 1.00 56.25 114 GLY A O 1
ATOM 954 N N . GLY A 1 115 ? 35.305 6.930 -13.952 1.00 59.03 115 GLY A N 1
ATOM 955 C CA . GLY A 1 115 ? 35.770 6.406 -15.235 1.00 59.03 115 GLY A CA 1
ATOM 956 C C . GLY A 1 115 ? 35.693 7.477 -16.325 1.00 59.03 115 GLY A C 1
ATOM 957 O O . GLY A 1 115 ? 34.610 7.990 -16.590 1.00 59.03 115 GLY A O 1
ATOM 958 N N . ASN A 1 116 ? 36.812 7.753 -17.002 1.00 61.38 116 ASN A N 1
ATOM 959 C CA . ASN A 1 116 ? 36.907 8.610 -18.197 1.00 61.38 116 ASN A CA 1
ATOM 960 C C . ASN A 1 116 ? 36.274 7.950 -19.443 1.00 61.38 116 ASN A C 1
ATOM 962 O O . ASN A 1 116 ? 36.872 7.907 -20.519 1.00 61.38 116 ASN A O 1
ATOM 966 N N . LYS A 1 117 ? 35.079 7.367 -19.314 1.00 68.69 117 LYS A N 1
ATOM 967 C CA . LYS A 1 117 ? 34.330 6.883 -20.477 1.00 68.69 117 LYS A CA 1
ATOM 968 C C . LYS A 1 117 ? 33.719 8.079 -21.204 1.00 68.69 117 LYS A C 1
ATOM 970 O O . LYS A 1 117 ? 33.133 8.954 -20.579 1.00 68.69 117 LYS A O 1
ATOM 975 N N . ALA A 1 118 ? 33.824 8.075 -22.533 1.00 74.19 118 ALA A N 1
ATOM 976 C CA . ALA A 1 118 ? 33.224 9.101 -23.389 1.00 74.19 118 ALA A CA 1
ATOM 977 C C . ALA A 1 118 ? 31.688 9.149 -23.270 1.00 74.19 118 ALA A C 1
ATOM 979 O O . ALA A 1 118 ? 31.085 10.206 -23.432 1.00 74.19 118 ALA A O 1
ATOM 980 N N . ASN A 1 119 ? 31.066 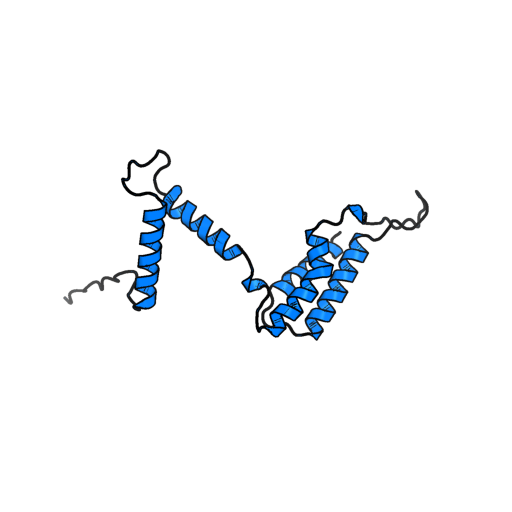8.007 -22.961 1.00 76.88 119 ASN A N 1
ATOM 981 C CA . ASN A 1 119 ? 29.623 7.879 -22.805 1.00 76.88 119 ASN A CA 1
ATOM 982 C C . ASN A 1 119 ? 29.211 7.923 -21.331 1.00 76.88 119 ASN A C 1
ATOM 984 O O . ASN A 1 119 ? 29.907 7.405 -20.456 1.00 76.88 119 ASN A O 1
ATOM 988 N N . SER A 1 120 ? 28.041 8.507 -21.069 1.00 83.88 120 SER A N 1
ATOM 989 C CA . SER A 1 120 ? 27.462 8.562 -19.729 1.00 83.88 120 SER A CA 1
ATOM 990 C C . SER A 1 120 ? 26.980 7.185 -19.257 1.00 83.88 120 SER A C 1
ATOM 992 O O . SER A 1 120 ? 26.602 6.328 -20.055 1.00 83.88 120 SER A O 1
ATOM 994 N N . VAL A 1 121 ? 26.898 6.989 -17.938 1.00 79.12 121 VAL A N 1
ATOM 995 C CA . VAL A 1 121 ? 26.344 5.754 -17.348 1.00 79.12 121 VAL A CA 1
ATOM 996 C C . VAL A 1 121 ? 24.896 5.509 -17.794 1.00 79.12 121 VAL A C 1
ATOM 998 O O . VAL A 1 121 ? 24.484 4.369 -17.983 1.00 79.12 121 VAL A O 1
ATOM 1001 N N . VAL A 1 122 ? 24.129 6.578 -18.031 1.00 84.56 122 VAL A N 1
ATOM 1002 C CA . VAL A 1 122 ? 22.765 6.487 -18.575 1.00 84.56 122 VAL A CA 1
ATOM 1003 C C . VAL A 1 122 ? 22.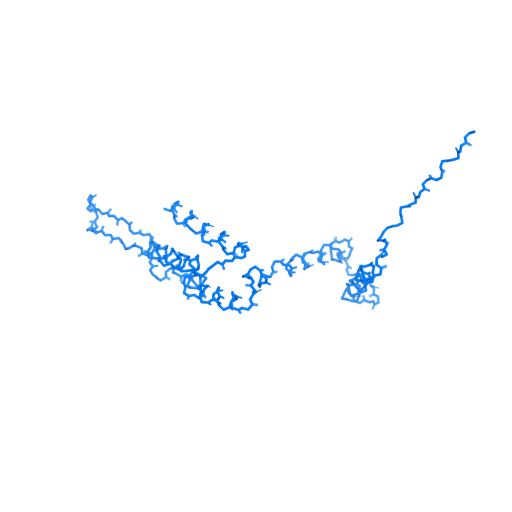768 5.839 -19.959 1.00 84.56 122 VAL A C 1
ATOM 1005 O O . VAL A 1 122 ? 21.915 5.003 -20.245 1.00 84.56 122 VAL A O 1
ATOM 1008 N N . HIS A 1 123 ? 23.740 6.180 -20.806 1.00 87.44 123 HIS A N 1
ATOM 1009 C CA . HIS A 1 123 ? 23.884 5.573 -22.124 1.00 87.44 123 HIS A CA 1
ATOM 1010 C C . HIS A 1 123 ? 24.209 4.074 -22.029 1.00 87.44 123 HIS A C 1
ATOM 1012 O O . HIS A 1 123 ? 23.586 3.268 -22.720 1.00 87.44 123 HIS A O 1
ATOM 1018 N N . ASP A 1 124 ? 25.112 3.688 -21.121 1.00 85.56 124 ASP A N 1
ATOM 1019 C CA . ASP A 1 124 ? 25.454 2.281 -20.867 1.00 85.56 124 ASP A CA 1
ATOM 1020 C C . ASP A 1 124 ? 24.229 1.478 -20.371 1.00 85.56 124 ASP A C 1
ATOM 1022 O O . ASP A 1 124 ? 23.990 0.362 -20.844 1.00 85.56 124 ASP A O 1
ATOM 1026 N N . ILE A 1 125 ? 23.412 2.062 -19.481 1.00 88.56 125 ILE A N 1
ATOM 1027 C CA . ILE A 1 125 ? 22.145 1.471 -19.015 1.00 88.56 125 ILE A CA 1
ATOM 1028 C C . ILE A 1 125 ? 21.183 1.276 -20.192 1.00 88.56 125 ILE A C 1
ATOM 1030 O O . ILE A 1 125 ? 20.692 0.167 -20.394 1.00 88.56 125 ILE A O 1
ATOM 1034 N N . LEU A 1 126 ? 20.943 2.316 -20.997 1.00 90.50 126 LEU A N 1
ATOM 1035 C CA . LEU A 1 126 ? 20.016 2.254 -22.135 1.00 90.50 126 LEU A CA 1
ATOM 1036 C C . LEU A 1 126 ? 20.421 1.177 -23.149 1.00 90.50 126 LEU A C 1
ATOM 1038 O O . LEU A 1 126 ? 19.573 0.411 -23.606 1.00 90.50 126 LEU A O 1
ATOM 1042 N N . ILE A 1 127 ? 21.713 1.073 -23.477 1.00 90.31 127 ILE A N 1
ATOM 1043 C CA . ILE A 1 127 ? 22.218 0.021 -24.372 1.00 90.31 127 ILE A CA 1
ATOM 1044 C C . ILE A 1 127 ? 21.959 -1.362 -23.779 1.00 90.31 127 ILE A C 1
ATOM 1046 O O . ILE A 1 127 ? 21.502 -2.262 -24.489 1.00 90.31 127 ILE A O 1
ATOM 1050 N N . TYR A 1 128 ? 22.269 -1.552 -22.496 1.00 88.50 128 TYR A N 1
ATOM 1051 C CA . TYR A 1 128 ? 22.076 -2.833 -21.831 1.00 88.50 128 TYR A CA 1
ATOM 1052 C C . TYR A 1 128 ? 20.600 -3.246 -21.831 1.00 88.50 128 TYR A C 1
ATOM 1054 O O . TYR A 1 128 ? 20.287 -4.362 -22.247 1.00 88.50 128 TYR A O 1
ATOM 1062 N N . GLU A 1 129 ? 19.693 -2.349 -21.437 1.00 90.31 129 GLU A N 1
ATOM 1063 C CA . GLU A 1 129 ? 18.252 -2.624 -21.403 1.00 90.31 129 GLU A CA 1
ATOM 1064 C C . GLU A 1 129 ? 17.696 -2.933 -22.799 1.00 90.31 129 GLU A C 1
ATOM 1066 O O . GLU A 1 129 ? 17.007 -3.940 -22.970 1.00 90.31 129 GLU A O 1
ATOM 1071 N N . ASN A 1 130 ? 18.072 -2.153 -23.817 1.00 92.88 130 ASN A N 1
ATOM 1072 C CA . ASN A 1 130 ? 17.644 -2.389 -25.198 1.00 92.88 130 ASN A CA 1
ATOM 1073 C C . ASN A 1 130 ? 18.117 -3.746 -25.735 1.00 92.88 130 ASN A C 1
ATOM 1075 O O . ASN A 1 130 ? 17.359 -4.442 -26.409 1.00 92.88 130 ASN A O 1
ATOM 1079 N N . ARG A 1 131 ? 19.343 -4.174 -25.403 1.00 90.06 131 ARG A N 1
ATOM 1080 C CA . ARG A 1 131 ? 19.834 -5.516 -25.765 1.00 90.06 131 ARG A CA 1
ATOM 1081 C C . ARG A 1 131 ? 19.038 -6.620 -25.074 1.00 90.06 131 ARG A C 1
ATOM 1083 O O . ARG A 1 131 ? 18.712 -7.618 -25.710 1.00 90.06 131 ARG A O 1
ATOM 1090 N N . GLN A 1 132 ? 18.704 -6.451 -23.792 1.00 87.69 132 GLN A N 1
ATOM 1091 C CA . GLN A 1 132 ? 17.882 -7.428 -23.071 1.00 87.69 132 GLN A CA 1
ATOM 1092 C C . GLN A 1 132 ? 16.480 -7.558 -23.678 1.00 87.69 132 GLN A C 1
ATOM 1094 O O . GLN A 1 132 ? 15.985 -8.681 -23.792 1.00 87.69 132 GLN A O 1
ATOM 1099 N N . LEU A 1 133 ? 15.873 -6.439 -24.087 1.00 90.31 133 LEU A N 1
ATOM 1100 C CA . LEU A 1 133 ? 14.589 -6.421 -24.789 1.00 90.31 133 LEU A CA 1
ATOM 1101 C C . LEU A 1 133 ? 14.683 -7.108 -26.151 1.00 90.31 133 LEU A C 1
ATOM 1103 O O . LEU A 1 133 ? 13.844 -7.946 -26.457 1.00 90.31 133 LEU A O 1
ATOM 1107 N N . TYR A 1 134 ? 15.730 -6.825 -26.930 1.00 91.81 134 TYR A N 1
ATOM 1108 C CA . TYR A 1 134 ? 15.950 -7.477 -28.221 1.00 91.81 134 TYR A CA 1
ATOM 1109 C C . TYR A 1 134 ? 16.014 -9.003 -28.086 1.00 91.81 134 TYR A C 1
ATOM 1111 O O . TYR A 1 134 ? 15.301 -9.704 -28.800 1.00 91.81 134 TYR A O 1
ATOM 1119 N N . PHE A 1 135 ? 16.810 -9.524 -27.147 1.00 89.31 135 PHE A N 1
ATOM 1120 C CA . PHE A 1 135 ? 16.901 -10.972 -26.934 1.00 89.31 135 PHE A CA 1
ATOM 1121 C C . PHE A 1 135 ? 15.562 -11.590 -26.518 1.00 89.31 135 PHE A C 1
ATOM 1123 O O . PHE A 1 135 ? 15.247 -12.689 -26.958 1.00 89.31 135 PHE A O 1
ATOM 1130 N N . LEU A 1 136 ? 14.775 -10.880 -25.702 1.00 88.75 136 LEU A N 1
ATOM 1131 C CA . LEU A 1 136 ? 13.454 -11.335 -25.271 1.00 88.75 136 LEU A CA 1
ATOM 1132 C C . LEU A 1 136 ? 12.439 -11.345 -26.421 1.00 88.75 136 LEU A C 1
ATOM 1134 O O . LEU A 1 136 ? 11.694 -12.302 -26.557 1.00 88.75 136 LEU A O 1
ATOM 1138 N N . MET A 1 137 ? 12.406 -10.295 -27.243 1.00 91.69 137 MET A N 1
ATOM 1139 C CA . MET A 1 137 ? 11.439 -10.164 -28.340 1.00 91.69 137 MET A CA 1
ATOM 1140 C C . MET A 1 137 ? 11.730 -11.096 -29.520 1.00 91.69 137 MET A C 1
ATOM 1142 O O . MET A 1 137 ? 10.822 -11.399 -30.284 1.00 91.69 137 MET A O 1
ATOM 1146 N N . ASN A 1 138 ? 12.986 -11.514 -29.689 1.00 91.19 138 ASN A N 1
ATOM 1147 C CA . ASN A 1 138 ? 13.422 -12.356 -30.804 1.00 91.19 138 ASN A CA 1
ATOM 1148 C C . ASN A 1 138 ? 13.723 -13.802 -30.374 1.00 91.19 138 ASN A C 1
ATOM 1150 O O . ASN A 1 138 ? 14.453 -14.491 -31.085 1.00 91.19 138 ASN A O 1
ATOM 1154 N N . ASP A 1 139 ? 13.260 -14.232 -29.190 1.00 85.38 139 ASP A N 1
ATOM 1155 C CA . ASP A 1 139 ? 13.509 -15.566 -28.605 1.00 85.38 139 ASP A CA 1
ATOM 1156 C C . ASP A 1 139 ? 14.970 -16.036 -28.730 1.00 85.38 139 ASP A C 1
ATOM 1158 O O . ASP A 1 139 ? 15.290 -17.212 -28.918 1.00 85.38 139 ASP A O 1
ATOM 1162 N N . THR A 1 140 ? 15.900 -15.086 -28.652 1.00 85.69 140 THR A N 1
ATOM 1163 C CA . THR A 1 140 ? 17.312 -15.343 -28.907 1.00 85.69 140 THR A CA 1
ATOM 1164 C C . THR A 1 140 ? 17.993 -15.697 -27.583 1.00 85.69 140 THR A C 1
ATOM 1166 O O . THR A 1 140 ? 17.866 -14.944 -26.610 1.00 85.69 140 THR A O 1
ATOM 1169 N N . PRO A 1 141 ? 18.744 -16.812 -27.501 1.00 76.38 141 PRO A N 1
ATOM 1170 C CA . PRO A 1 141 ? 19.407 -17.211 -26.268 1.00 76.38 141 PRO A CA 1
ATOM 1171 C C . PRO A 1 141 ? 20.362 -16.126 -25.766 1.00 76.38 141 PRO A C 1
ATOM 1173 O O . PRO A 1 141 ? 21.233 -15.655 -26.495 1.00 76.38 141 PRO A O 1
ATOM 1176 N N . LYS A 1 142 ? 20.238 -15.762 -24.485 1.00 67.38 142 LYS A N 1
ATOM 1177 C CA . LYS A 1 142 ? 21.125 -14.780 -23.832 1.00 67.38 142 LYS A CA 1
ATOM 1178 C C . LYS A 1 142 ? 22.547 -15.308 -23.601 1.00 67.38 142 LYS A C 1
ATOM 1180 O O . LYS A 1 142 ? 23.443 -14.529 -23.287 1.00 67.38 142 LYS A O 1
ATOM 1185 N N . SER A 1 143 ? 22.754 -16.616 -23.744 1.00 62.84 143 SER A N 1
ATOM 1186 C CA . SER A 1 143 ? 24.057 -17.272 -23.699 1.00 62.84 143 SER A CA 1
ATOM 1187 C C . SER A 1 143 ? 24.145 -18.359 -24.768 1.00 62.84 143 SER A C 1
ATOM 1189 O O . SER A 1 143 ? 23.179 -19.070 -25.047 1.00 62.84 143 SER A O 1
ATOM 1191 N N . ILE A 1 144 ? 25.327 -18.498 -25.366 1.00 58.84 144 ILE A N 1
ATOM 1192 C CA . ILE A 1 144 ? 25.651 -19.628 -26.234 1.00 58.84 144 ILE A CA 1
ATOM 1193 C C . ILE A 1 144 ? 26.041 -20.783 -25.309 1.00 58.84 144 ILE A C 1
ATOM 1195 O O . ILE A 1 144 ? 27.096 -20.742 -24.679 1.00 58.84 144 ILE A O 1
ATOM 1199 N N . VAL A 1 145 ? 25.206 -21.818 -25.215 1.00 51.22 145 VAL A N 1
ATOM 1200 C CA . VAL A 1 145 ? 25.642 -23.099 -24.649 1.00 51.22 145 VAL A CA 1
ATOM 1201 C C . VAL A 1 145 ? 26.515 -23.758 -25.713 1.00 51.22 145 VAL A C 1
ATOM 1203 O O . VAL A 1 145 ? 26.004 -24.327 -26.677 1.00 51.22 145 VAL A O 1
ATOM 1206 N N . GLN A 1 146 ? 27.838 -23.633 -25.590 1.00 52.69 146 GLN A N 1
ATOM 1207 C CA . GLN A 1 146 ? 28.757 -24.420 -26.410 1.00 52.69 146 GLN A CA 1
ATOM 1208 C C . GLN A 1 146 ? 28.473 -25.899 -26.127 1.00 52.69 146 GLN A C 1
ATOM 1210 O O . GLN A 1 146 ? 28.729 -26.392 -25.031 1.00 52.69 146 GLN A O 1
ATOM 1215 N N . LYS A 1 147 ? 27.911 -26.616 -27.106 1.00 48.09 147 LYS A N 1
ATOM 1216 C CA . LYS A 1 147 ? 27.905 -28.078 -27.071 1.00 48.09 147 LYS A CA 1
ATOM 1217 C C . LYS A 1 147 ? 29.360 -28.519 -27.189 1.00 48.09 147 LYS A C 1
ATOM 1219 O O . LYS A 1 147 ? 29.945 -28.395 -28.262 1.00 48.09 147 LYS A O 1
ATOM 1224 N N . THR A 1 148 ? 29.944 -29.004 -26.098 1.00 44.75 148 THR A N 1
ATOM 1225 C CA . THR A 1 148 ? 31.230 -29.7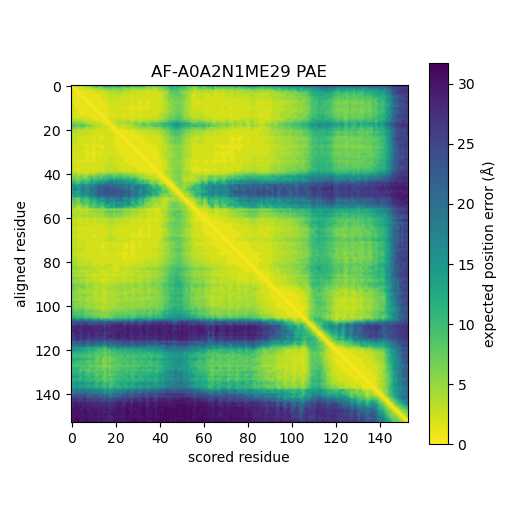01 -26.137 1.00 44.75 148 THR A CA 1
ATOM 1226 C C . THR A 1 148 ? 31.083 -30.881 -27.093 1.00 44.75 148 THR A C 1
ATOM 1228 O O . THR A 1 148 ? 30.337 -31.820 -26.816 1.00 44.75 148 THR A O 1
ATOM 1231 N N . ILE A 1 149 ? 31.734 -30.812 -28.253 1.00 51.25 149 ILE A N 1
ATOM 1232 C CA . ILE A 1 149 ? 31.815 -31.940 -29.178 1.00 51.25 149 ILE A CA 1
ATOM 1233 C C . ILE A 1 149 ? 32.749 -32.951 -28.515 1.00 51.25 149 ILE A C 1
ATOM 1235 O O . ILE A 1 149 ? 33.957 -32.738 -28.462 1.00 51.25 149 ILE A O 1
ATOM 1239 N N . VAL A 1 150 ? 32.188 -34.025 -27.963 1.00 48.06 150 VAL A N 1
ATOM 1240 C CA . VAL A 1 150 ? 32.980 -35.178 -27.530 1.00 48.06 150 VAL A CA 1
ATOM 1241 C C . VAL A 1 150 ? 33.355 -35.944 -28.795 1.00 48.06 150 VAL A C 1
ATOM 1243 O O . VAL A 1 150 ? 32.481 -36.488 -29.473 1.00 48.06 150 VAL A O 1
ATOM 1246 N N . LEU A 1 151 ? 34.642 -35.932 -29.143 1.00 44.34 151 LEU A N 1
ATOM 1247 C CA . LEU A 1 151 ? 35.191 -36.813 -30.170 1.00 44.34 151 LEU A CA 1
ATOM 1248 C C . LEU A 1 151 ? 35.000 -38.254 -29.681 1.00 44.34 151 LEU A C 1
ATOM 1250 O O . LEU A 1 151 ? 35.451 -38.593 -28.589 1.00 44.34 151 LEU A O 1
ATOM 1254 N N . LYS A 1 152 ? 34.272 -39.070 -30.450 1.00 45.31 152 LYS A N 1
ATOM 1255 C CA . LYS A 1 152 ? 34.210 -40.513 -30.206 1.00 45.31 152 LYS A CA 1
ATOM 1256 C C . LYS A 1 152 ? 35.568 -41.113 -30.565 1.00 45.31 152 LYS A C 1
ATOM 1258 O O . LYS A 1 152 ? 36.055 -40.849 -31.664 1.00 45.31 152 LYS A O 1
ATOM 1263 N N . GLU A 1 153 ? 36.128 -41.851 -29.611 1.00 51.16 153 GLU A N 1
ATOM 1264 C CA . GLU A 1 153 ? 37.316 -42.701 -29.761 1.00 51.16 153 GLU A CA 1
ATOM 1265 C C . GLU A 1 153 ? 37.132 -43.763 -30.852 1.00 51.16 153 GLU A C 1
ATOM 1267 O O . GLU A 1 153 ? 35.988 -44.259 -31.014 1.00 51.16 153 GLU A O 1
#

Solvent-accessible surface area (backbone atoms only — not comparable to full-atom values): 9306 Å² total; per-residue (Å²): 112,69,66,59,55,53,53,50,49,52,58,55,54,57,56,67,56,77,88,78,53,72,71,55,42,54,51,47,38,55,49,36,47,52,49,53,53,56,45,39,31,66,63,45,65,58,88,93,42,96,74,45,46,79,38,74,41,56,76,85,72,63,47,72,66,58,49,40,58,42,70,42,44,47,59,48,50,55,57,29,48,78,67,80,43,58,71,61,78,75,54,62,63,65,57,55,51,49,52,52,49,48,43,50,64,62,54,65,69,55,55,97,73,70,70,90,58,95,65,55,71,67,53,56,50,51,55,52,53,52,52,54,49,50,32,63,78,64,77,40,75,95,62,84,80,77,78,80,81,74,80,81,129

Nearest PDB structures (foldseek):
  8t0u-assembly1_D  TM=4.814E-01  e=5.282E+00  Pseudomonas fluorescens Pf0-1
  1nqk-assembly1_A  TM=4.797E-01  e=4.976E+00  Escherichia coli

pLDDT: mean 84.95, std 13.91, range [44.34, 97.81]

Mean predicted aligned error: 10.38 Å

Foldseek 3Di:
DVVLVVLVVVLVVLLVDADDDLVNLVVSLVSLVVSVCQQQPPFDDDPPDPPTDHHHDHPVPQDPVSCCSNPPVSVVCVVQVVVSHGSCVPDCVVVVVVVVVLCCPQVVPDDPPDDPDPDDSVVVVVVVVVVVVVCVVVVNDPDDPPPPPDDDD

Radius of gyration: 26.58 Å; Cα contacts (8 Å, |Δi|>4): 85; chains: 1; bounding box: 55×56×71 Å

Secondary structure (DSSP, 8-state):
-HHHHHHHHHHHHHTT-SS--HHHHHHHHHHHHHHHHHHTPPPBS-TT-TT-B-----GGG--HHHHIIIIIHHHHHHHHHHTT--GGGG-SHHHHHHHHHHIIIIISSS-TT----S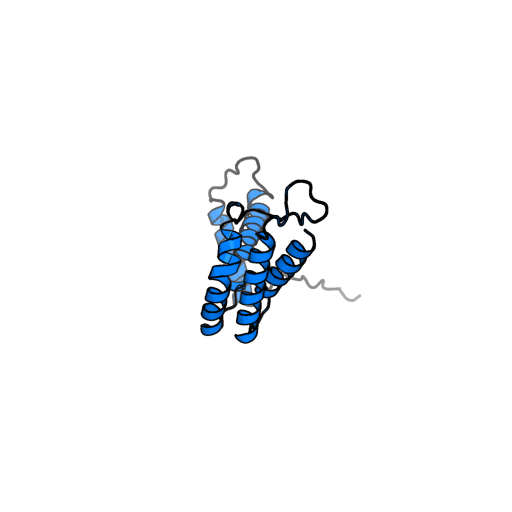S-HHHHHHHHHHHHHHHHHTT--SS----------